Protein AF-A0A7C3V6Q2-F1 (afdb_monomer_lite)

Foldseek 3Di:
DDPPPPQPEDEADQDPDDDPDDRDRDDLVVLLPDDDDAEYEYDHVDCEPPDSSVSNLVSCVVNVYHYVVHNVVSQQVLQVVSVQVVCVVVVHDDDDDDDDPDDDDDPPDDDHDRHPPDPPDDD

Radius of gyration: 18.94 Å; chains: 1; bounding box: 48×36×61 Å

Secondary structure (DSSP, 8-state):
--------EEEES----S--S---PPPHHHHTTS---SEEEE--S---TTSHHHHHHHHHHHTT-EEES-HHHHHHTTSHHHHHHHHHHTT---------SS----TT-----SSTT------

Sequence (123 aa):
MNSEEGVSVILVGDCDEDSGGDGELEPPDIFLRRAIHDTVLNLLGDYRFLTKGYYVSLHAEENNCTVFPSVKNALDVYRAPVFLARLRKAGFEVPYFKVLLKPEPSRHAVLLPLNPFSKNSPK

pLDDT: mean 76.63, std 18.52, range [36.09, 97.62]

Structure (mmCIF, N/CA/C/O backbone):
data_AF-A0A7C3V6Q2-F1
#
_entry.id   AF-A0A7C3V6Q2-F1
#
loop_
_atom_site.group_PDB
_atom_site.id
_atom_site.type_symbol
_atom_site.label_atom_id
_atom_site.label_alt_id
_atom_site.label_comp_id
_atom_site.label_asym_id
_atom_site.label_entity_id
_atom_site.label_seq_id
_atom_site.pdbx_PDB_ins_code
_atom_site.Cartn_x
_atom_site.Cartn_y
_atom_site.Cartn_z
_atom_site.occupancy
_atom_site.B_iso_or_equiv
_atom_site.auth_seq_id
_atom_site.auth_comp_id
_atom_site.auth_asym_id
_atom_site.auth_atom_id
_atom_site.pdbx_PDB_model_num
ATOM 1 N N . MET A 1 1 ? -14.966 -15.869 35.212 1.00 36.22 1 MET A N 1
ATOM 2 C CA . MET A 1 1 ? -14.876 -14.524 34.613 1.00 36.22 1 MET A CA 1
ATOM 3 C C . MET A 1 1 ? -14.252 -14.734 33.246 1.00 36.22 1 MET A C 1
ATOM 5 O O . MET A 1 1 ? -13.040 -14.698 33.129 1.00 36.22 1 MET A O 1
ATOM 9 N N . ASN A 1 2 ? -15.072 -15.140 32.276 1.00 38.09 2 ASN A N 1
ATOM 10 C CA . ASN A 1 2 ? -14.626 -15.429 30.915 1.00 38.09 2 ASN A CA 1
ATOM 11 C C . ASN A 1 2 ? -15.079 -14.242 30.073 1.00 38.09 2 ASN A C 1
ATOM 13 O O . ASN A 1 2 ? -16.258 -14.138 29.752 1.00 38.09 2 ASN A O 1
ATOM 17 N N . SER A 1 3 ? -14.175 -13.302 29.823 1.00 40.62 3 SER A N 1
ATOM 18 C CA . SER A 1 3 ? -14.363 -12.317 28.769 1.00 40.62 3 SER A CA 1
ATOM 19 C C . SER A 1 3 ? -14.159 -13.053 27.451 1.00 40.62 3 SER A C 1
ATOM 21 O O . SER A 1 3 ? -13.031 -13.396 27.104 1.00 40.62 3 SER A O 1
ATOM 23 N N . GLU A 1 4 ? -15.250 -13.359 26.753 1.00 44.06 4 GLU A N 1
ATOM 24 C CA . GLU A 1 4 ? -15.177 -13.604 25.318 1.00 44.06 4 GLU A CA 1
ATOM 25 C C . GLU A 1 4 ? -14.628 -12.313 24.697 1.00 44.06 4 GLU A C 1
ATOM 27 O O . GLU A 1 4 ? -15.334 -11.310 24.609 1.00 44.06 4 GLU A O 1
ATOM 32 N N . GLU A 1 5 ? -13.334 -12.297 24.365 1.00 42.06 5 GLU A N 1
ATOM 33 C CA . GLU A 1 5 ? -12.730 -11.269 23.514 1.00 42.06 5 GLU A CA 1
ATOM 34 C C . GLU A 1 5 ? -13.334 -11.433 22.116 1.00 42.06 5 GLU A C 1
ATOM 36 O O . GLU A 1 5 ? -12.781 -12.083 21.229 1.00 42.06 5 GLU A O 1
ATOM 41 N N . GLY A 1 6 ? -14.555 -10.928 21.954 1.00 41.62 6 GLY A N 1
ATOM 42 C CA . GLY A 1 6 ? -15.216 -10.840 20.669 1.00 41.62 6 GLY A CA 1
ATOM 43 C C . GLY A 1 6 ? -14.453 -9.840 19.819 1.00 41.62 6 GLY A C 1
ATOM 44 O O . GLY A 1 6 ? -14.616 -8.638 20.003 1.00 41.62 6 GLY A O 1
ATOM 45 N N . VAL A 1 7 ? -13.618 -10.335 18.905 1.00 44.66 7 VAL A N 1
ATOM 46 C CA . VAL A 1 7 ? -12.995 -9.500 17.877 1.00 44.66 7 VAL A CA 1
ATOM 47 C C . VAL A 1 7 ? -14.126 -8.876 17.067 1.00 44.66 7 VAL A C 1
ATOM 49 O O . VAL A 1 7 ? -14.809 -9.556 16.296 1.00 44.66 7 VAL A O 1
ATOM 52 N N . SER A 1 8 ? -14.354 -7.581 17.260 1.00 50.91 8 SER A N 1
ATOM 53 C CA . SER A 1 8 ? -15.344 -6.830 16.493 1.00 50.91 8 SER A CA 1
ATOM 54 C C . SER A 1 8 ? -14.755 -6.529 15.119 1.00 50.91 8 SER A C 1
ATOM 56 O O . SER A 1 8 ? -14.250 -5.437 14.884 1.00 50.91 8 SER A O 1
ATOM 58 N N . VAL A 1 9 ? -14.791 -7.505 14.208 1.00 57.06 9 VAL A N 1
ATOM 59 C CA . VAL A 1 9 ? -14.346 -7.304 12.825 1.00 57.06 9 VAL A CA 1
ATOM 60 C C . VAL A 1 9 ? -15.418 -6.532 12.071 1.00 57.06 9 VAL A C 1
ATOM 62 O O . VAL A 1 9 ? -16.455 -7.086 11.706 1.00 57.06 9 VAL A O 1
ATOM 65 N N . ILE A 1 10 ? -15.160 -5.256 11.785 1.00 64.19 10 ILE A N 1
ATOM 66 C CA . ILE A 1 10 ? -15.975 -4.540 10.804 1.00 64.19 10 ILE A CA 1
ATOM 67 C C . ILE A 1 10 ? -15.504 -4.948 9.414 1.00 64.19 10 ILE A C 1
ATOM 69 O O . ILE A 1 10 ? -14.420 -4.561 8.972 1.00 64.19 10 ILE A O 1
ATOM 73 N N . LEU A 1 11 ? -16.341 -5.742 8.746 1.00 59.91 11 LEU A N 1
ATOM 74 C CA . LEU A 1 11 ? -16.201 -6.044 7.332 1.00 59.91 11 LEU A CA 1
ATOM 75 C C . LEU A 1 11 ? -16.673 -4.836 6.540 1.00 59.91 11 LEU A C 1
ATOM 77 O O . LEU A 1 11 ? -17.844 -4.459 6.567 1.00 59.91 11 LEU A O 1
ATOM 81 N N . VAL A 1 12 ? -15.732 -4.224 5.838 1.00 63.31 12 VAL A N 1
ATOM 82 C CA . VAL A 1 12 ? -16.036 -3.164 4.885 1.00 63.31 12 VAL A CA 1
ATOM 83 C C . VAL A 1 12 ? -15.990 -3.815 3.519 1.00 63.31 12 VAL A C 1
ATOM 85 O O . VAL A 1 12 ? -14.922 -3.961 2.930 1.00 63.31 12 VAL A O 1
ATOM 88 N N . GLY A 1 13 ? -17.143 -4.293 3.074 1.00 56.97 13 GLY A N 1
ATOM 89 C CA . GLY A 1 13 ? -17.333 -4.906 1.769 1.00 56.97 13 GLY A CA 1
ATOM 90 C C . GLY A 1 13 ? -18.589 -4.358 1.107 1.00 56.97 13 GLY A C 1
ATOM 91 O O . GLY A 1 13 ? -19.387 -3.664 1.743 1.00 56.97 13 GLY A O 1
ATOM 92 N N . ASP A 1 14 ? -18.747 -4.674 -0.170 1.00 55.28 14 ASP A N 1
ATOM 93 C CA . ASP A 1 14 ? -20.000 -4.471 -0.885 1.00 55.28 14 ASP A CA 1
ATOM 94 C C . ASP A 1 14 ? -20.985 -5.537 -0.383 1.00 55.28 14 ASP A C 1
ATOM 96 O O . ASP A 1 14 ? -20.991 -6.669 -0.862 1.00 55.28 14 ASP A O 1
ATOM 100 N N . CYS A 1 15 ? -21.740 -5.233 0.675 1.00 46.41 15 CYS A N 1
ATOM 101 C CA . CYS A 1 15 ? -22.828 -6.104 1.112 1.00 46.41 15 CYS A CA 1
ATOM 102 C C . CYS A 1 15 ? -24.071 -5.789 0.275 1.00 46.41 15 CYS A C 1
ATOM 104 O O . CYS A 1 15 ? -24.886 -4.955 0.664 1.00 46.41 15 CYS A O 1
ATOM 106 N N . ASP A 1 16 ? -24.197 -6.467 -0.864 1.00 46.28 16 ASP A N 1
ATOM 107 C CA . ASP A 1 16 ? -25.487 -6.682 -1.515 1.00 46.28 16 ASP A CA 1
ATOM 108 C C . ASP A 1 16 ? -26.263 -7.723 -0.694 1.00 46.28 16 ASP A C 1
ATOM 110 O O . ASP A 1 16 ? -26.064 -8.925 -0.856 1.00 46.28 16 ASP A O 1
ATOM 114 N N . GLU A 1 17 ? -27.155 -7.280 0.190 1.00 44.75 17 GLU A N 1
ATOM 115 C CA . GLU A 1 17 ? -28.268 -8.124 0.633 1.00 44.75 17 GLU A CA 1
ATOM 116 C C . GLU A 1 17 ? -29.597 -7.395 0.376 1.00 44.75 17 GLU A C 1
ATOM 118 O O . GLU A 1 17 ? -29.945 -6.420 1.037 1.00 44.75 17 GLU A O 1
ATOM 123 N N . ASP A 1 18 ? -30.322 -7.907 -0.625 1.00 43.56 18 ASP A N 1
ATOM 124 C CA . ASP A 1 18 ? -31.784 -7.877 -0.777 1.00 43.56 18 ASP A CA 1
ATOM 125 C C . ASP A 1 18 ? -32.528 -6.531 -0.856 1.00 43.56 18 ASP A C 1
ATOM 127 O O . ASP A 1 18 ? -33.609 -6.348 -0.290 1.00 43.56 18 ASP A O 1
ATOM 131 N N . SER A 1 19 ? -32.082 -5.633 -1.728 1.00 37.03 19 SER A N 1
ATOM 132 C CA . SER A 1 19 ? -32.997 -4.634 -2.295 1.00 37.03 19 SER A CA 1
ATOM 133 C C . SER A 1 19 ? -32.762 -4.494 -3.789 1.00 37.03 19 SER A C 1
ATOM 135 O O . SER A 1 19 ? -31.683 -4.107 -4.212 1.00 37.03 19 SER A O 1
ATOM 137 N N . GLY A 1 20 ? -33.778 -4.836 -4.588 1.00 36.75 20 GLY A N 1
ATOM 138 C CA . GLY A 1 20 ? -33.791 -4.740 -6.050 1.00 36.75 20 GLY A CA 1
ATOM 139 C C . GLY A 1 20 ? -33.758 -3.302 -6.576 1.00 36.75 20 GLY A C 1
ATOM 140 O O . GLY A 1 20 ? -34.654 -2.892 -7.308 1.00 36.75 20 GLY A O 1
ATOM 141 N N . GLY A 1 21 ? -32.736 -2.548 -6.191 1.00 36.09 21 GLY A N 1
ATOM 142 C CA . GLY A 1 21 ? -32.387 -1.240 -6.706 1.00 36.09 21 GLY A CA 1
ATOM 143 C C . GLY A 1 21 ? -30.884 -1.216 -6.933 1.00 36.09 21 GLY A C 1
ATOM 144 O O . GLY A 1 21 ? -30.121 -1.644 -6.076 1.00 36.09 21 GLY A O 1
ATOM 145 N N . ASP A 1 22 ? -30.506 -0.794 -8.130 1.00 38.59 22 ASP A N 1
ATOM 146 C CA . ASP A 1 22 ? -29.186 -0.388 -8.601 1.00 38.59 22 ASP A CA 1
ATOM 147 C C . ASP A 1 22 ? -28.185 -0.207 -7.441 1.00 38.59 22 ASP A C 1
ATOM 149 O O . ASP A 1 22 ? -28.333 0.726 -6.657 1.00 38.59 22 ASP A O 1
ATOM 153 N N . GLY A 1 23 ? -27.222 -1.131 -7.300 1.00 45.75 23 GLY A N 1
ATOM 154 C CA . GLY A 1 23 ? -26.314 -1.259 -6.149 1.00 45.75 23 GLY A CA 1
ATOM 155 C C . GLY A 1 23 ? -25.520 0.009 -5.819 1.00 45.75 23 GLY A C 1
ATOM 156 O O . GLY A 1 23 ? -24.364 0.169 -6.218 1.00 45.75 23 GLY A O 1
ATOM 157 N N . GLU A 1 24 ? -26.144 0.931 -5.091 1.00 51.88 24 GLU A N 1
ATOM 158 C CA . GLU A 1 24 ? -25.519 2.158 -4.624 1.00 51.88 24 GLU A CA 1
ATOM 159 C C . GLU A 1 24 ? -24.629 1.848 -3.419 1.00 51.88 24 GLU A C 1
ATOM 161 O O . GLU A 1 24 ? -25.081 1.531 -2.319 1.00 51.88 24 GLU A O 1
ATOM 166 N N . LEU A 1 25 ? -23.320 1.963 -3.646 1.00 57.84 25 LEU A N 1
ATOM 167 C CA . LEU A 1 25 ? -22.292 1.877 -2.616 1.00 57.84 25 LEU A CA 1
ATOM 168 C C . LEU A 1 25 ? -22.626 2.810 -1.445 1.00 57.84 25 LEU A C 1
ATOM 170 O O . LEU A 1 25 ? -22.775 4.015 -1.652 1.00 57.84 25 LEU A O 1
ATOM 174 N N . GLU A 1 26 ? -22.629 2.287 -0.208 1.00 68.25 26 GLU A N 1
ATOM 175 C CA . GLU A 1 26 ? -22.776 3.131 0.988 1.00 68.25 26 GLU A CA 1
ATOM 176 C C . GLU A 1 26 ? -21.750 4.285 0.929 1.00 68.25 26 GLU A C 1
ATOM 178 O O . GLU A 1 26 ? -20.544 4.019 0.809 1.00 68.25 26 GLU A O 1
ATOM 183 N N . PRO A 1 27 ? -22.183 5.552 1.006 1.00 70.25 27 PRO A N 1
ATOM 184 C CA . PRO A 1 27 ? -21.279 6.689 1.000 1.00 70.25 27 PRO A CA 1
ATOM 185 C C . PRO A 1 27 ? -20.287 6.649 2.177 1.00 70.25 27 PRO A C 1
ATOM 187 O O . PRO A 1 27 ? -20.655 6.239 3.284 1.00 70.25 27 PRO A O 1
ATOM 190 N N . PRO A 1 28 ? -19.028 7.096 1.993 1.00 69.62 28 PRO A N 1
ATOM 191 C CA . PRO A 1 28 ? -18.031 7.086 3.063 1.00 69.62 28 PRO A CA 1
ATOM 192 C C . PRO A 1 28 ? -18.505 7.799 4.336 1.00 69.62 28 PRO A C 1
ATOM 194 O O . PRO A 1 28 ? -18.216 7.345 5.434 1.00 69.62 28 PRO A O 1
ATOM 197 N N . ASP A 1 29 ? -19.261 8.890 4.214 1.00 76.38 29 ASP A N 1
ATOM 198 C CA . ASP A 1 29 ? -19.739 9.704 5.333 1.00 76.38 29 ASP A CA 1
ATOM 199 C C . ASP A 1 29 ? -20.700 8.976 6.281 1.00 76.38 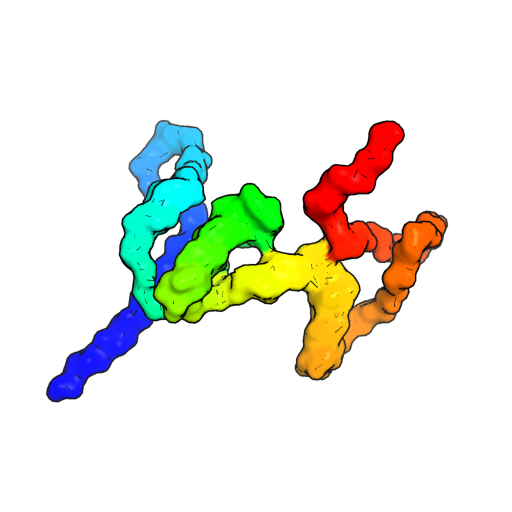29 ASP A C 1
ATOM 201 O O . ASP A 1 29 ? -20.748 9.326 7.462 1.00 76.38 29 ASP A O 1
ATOM 205 N N . ILE A 1 30 ? -21.421 7.952 5.814 1.00 75.81 30 ILE A N 1
ATOM 206 C CA . ILE A 1 30 ? -22.241 7.107 6.691 1.00 75.81 30 ILE A CA 1
ATOM 207 C C . ILE A 1 30 ? -21.331 6.224 7.546 1.00 75.81 30 ILE A C 1
ATOM 209 O O . ILE A 1 30 ? -21.500 6.152 8.765 1.00 75.81 30 ILE A O 1
ATOM 213 N N . PHE A 1 31 ? -20.315 5.616 6.930 1.00 72.81 31 PHE A N 1
ATOM 214 C CA . PHE A 1 31 ? -19.326 4.810 7.639 1.00 72.81 31 PHE A CA 1
ATOM 215 C C . PHE A 1 31 ? -18.565 5.631 8.690 1.00 72.81 31 PHE A C 1
ATOM 217 O O . PHE A 1 31 ? -18.407 5.181 9.821 1.00 72.81 31 PHE A O 1
ATOM 224 N N . LEU A 1 32 ? -18.166 6.862 8.349 1.00 74.75 32 LEU A N 1
ATOM 225 C CA . LEU A 1 32 ? -17.435 7.776 9.241 1.00 74.75 32 LEU A CA 1
ATOM 226 C C . LEU A 1 32 ? -18.213 8.187 10.506 1.00 74.75 32 LEU A C 1
ATOM 228 O O . LEU A 1 32 ? -17.635 8.780 11.414 1.00 74.75 32 LEU A O 1
ATOM 232 N N . ARG A 1 33 ? -19.525 7.932 10.570 1.00 79.44 33 ARG A N 1
ATOM 233 C CA . ARG A 1 33 ? -20.352 8.206 11.759 1.00 79.44 33 ARG A CA 1
ATOM 234 C C . ARG A 1 33 ? -20.404 7.033 12.732 1.00 79.44 33 ARG A C 1
ATOM 236 O O . ARG A 1 33 ? -20.907 7.198 13.842 1.00 79.44 33 ARG A O 1
ATOM 243 N N . ARG A 1 34 ? -19.958 5.847 12.316 1.00 75.62 34 ARG A N 1
ATOM 244 C CA . ARG A 1 34 ? -20.020 4.641 13.141 1.00 75.62 34 ARG A CA 1
ATOM 245 C C . ARG A 1 34 ? -18.948 4.716 14.223 1.00 75.62 34 ARG A C 1
ATOM 247 O O . ARG A 1 34 ? -17.815 5.103 13.961 1.00 75.62 34 ARG A O 1
ATOM 254 N N . ALA A 1 35 ? -19.302 4.311 15.438 1.00 70.25 35 ALA A N 1
ATOM 255 C CA . ALA A 1 35 ? -18.304 4.018 16.454 1.00 70.25 35 ALA A CA 1
ATO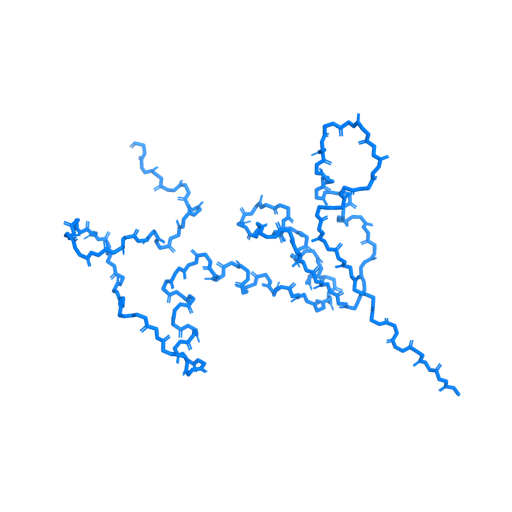M 256 C C . ALA A 1 35 ? -17.634 2.691 16.081 1.00 70.25 35 ALA A C 1
ATOM 258 O O . ALA A 1 35 ? -18.297 1.655 16.017 1.00 70.25 35 ALA A O 1
ATOM 259 N N . ILE A 1 36 ? -16.342 2.746 15.772 1.00 72.19 36 ILE A N 1
ATOM 260 C CA . ILE A 1 36 ? -15.540 1.580 15.408 1.00 72.19 36 ILE A CA 1
ATOM 261 C C . ILE A 1 36 ? -14.557 1.328 16.538 1.00 72.19 36 ILE A C 1
ATOM 263 O O . ILE A 1 36 ? -13.908 2.256 17.022 1.00 72.19 36 ILE A O 1
ATOM 267 N N . HIS A 1 37 ? -14.464 0.074 16.960 1.00 74.69 37 HIS A N 1
ATOM 268 C CA . HIS A 1 37 ? -13.563 -0.350 18.017 1.00 74.69 37 HIS A CA 1
ATOM 269 C C . HIS A 1 37 ? -12.798 -1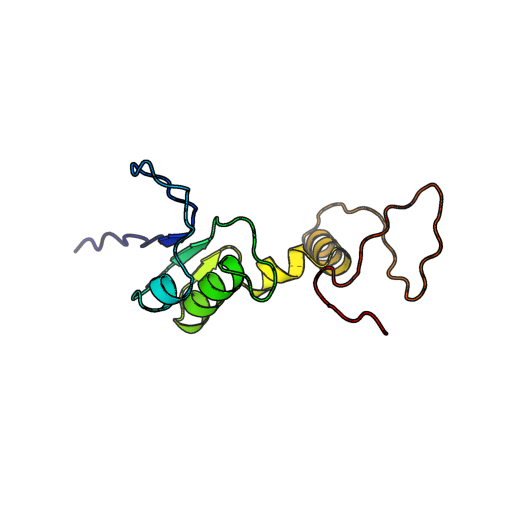.590 17.565 1.00 74.69 37 HIS A C 1
ATOM 271 O O . HIS A 1 37 ? -13.310 -2.384 16.776 1.00 74.69 37 HIS A O 1
ATOM 277 N N . ASP A 1 38 ? -11.593 -1.751 18.110 1.00 83.75 38 ASP A N 1
ATOM 278 C CA . ASP A 1 38 ? -10.751 -2.936 17.955 1.00 83.75 38 ASP A CA 1
ATOM 279 C C . ASP A 1 38 ? -10.128 -3.099 16.554 1.00 83.75 38 ASP A C 1
ATOM 281 O O . ASP A 1 38 ? -9.125 -2.444 16.262 1.00 83.75 38 ASP A O 1
ATOM 285 N N . THR A 1 39 ? -10.684 -3.947 15.682 1.00 87.50 39 THR A N 1
ATOM 286 C CA . THR A 1 39 ? -10.010 -4.389 14.451 1.00 87.50 39 THR A CA 1
ATOM 287 C C . THR A 1 39 ? -10.903 -4.251 13.213 1.00 87.50 39 THR A C 1
ATOM 289 O O . THR A 1 39 ? -12.034 -4.722 13.177 1.00 87.50 39 THR A O 1
ATOM 292 N N . VAL A 1 40 ? -10.381 -3.651 12.141 1.00 86.50 40 VAL A N 1
ATOM 293 C CA . VAL A 1 40 ? -11.083 -3.470 10.862 1.00 86.50 40 VAL A CA 1
ATOM 294 C C . VAL A 1 40 ? -10.407 -4.283 9.771 1.00 86.50 40 VAL A C 1
ATOM 296 O O . VAL A 1 40 ? -9.222 -4.103 9.487 1.00 86.50 40 VAL A O 1
ATOM 299 N N . LEU A 1 41 ? -11.187 -5.137 9.112 1.00 88.88 41 LEU A N 1
ATOM 300 C CA . LEU A 1 41 ? -10.773 -5.835 7.903 1.00 88.88 41 LEU A CA 1
ATOM 301 C C . LEU A 1 41 ? -11.473 -5.182 6.714 1.00 88.88 41 LEU A C 1
ATOM 303 O O . LEU A 1 41 ? -12.661 -5.394 6.467 1.00 88.88 41 LEU A O 1
ATOM 307 N N . ASN A 1 42 ? -10.731 -4.361 5.983 1.00 86.56 42 ASN A N 1
ATOM 308 C CA . ASN A 1 42 ? -11.255 -3.704 4.801 1.00 86.56 42 ASN A CA 1
ATOM 309 C C . ASN A 1 42 ? -11.119 -4.652 3.602 1.00 86.56 42 ASN A C 1
ATOM 311 O O . ASN A 1 42 ? -10.035 -5.180 3.353 1.00 86.56 42 ASN A O 1
ATOM 315 N N . LEU A 1 43 ? -12.229 -4.896 2.902 1.00 85.31 43 LEU A N 1
ATOM 316 C CA . LEU A 1 43 ? -12.347 -5.823 1.774 1.00 85.31 43 LEU A CA 1
ATOM 317 C C . LEU A 1 43 ? -12.848 -5.135 0.495 1.00 85.31 43 LEU A C 1
ATOM 319 O O . LEU A 1 43 ? -13.064 -5.815 -0.503 1.00 85.31 43 LEU A O 1
ATOM 323 N N . LEU A 1 44 ? -12.974 -3.801 0.481 1.00 82.69 44 LEU A N 1
ATOM 324 C CA . LEU A 1 44 ? -13.474 -3.030 -0.669 1.00 82.69 44 LEU A CA 1
ATOM 325 C C . LEU A 1 44 ? -12.636 -3.195 -1.949 1.00 82.69 44 LEU A C 1
ATOM 327 O O . LEU A 1 44 ? -13.076 -2.810 -3.027 1.00 82.69 44 LEU A O 1
ATOM 331 N N . GLY A 1 45 ? -11.407 -3.711 -1.852 1.00 76.62 45 GLY A N 1
ATOM 332 C CA . GLY A 1 45 ? -10.532 -3.999 -2.998 1.00 76.62 45 GLY A CA 1
ATOM 333 C C . GLY A 1 45 ? -9.926 -2.762 -3.683 1.00 76.62 45 GLY A C 1
ATOM 334 O O . GLY A 1 45 ? -8.797 -2.827 -4.175 1.00 76.62 45 GLY A O 1
ATOM 335 N N . ASP A 1 46 ? -10.622 -1.623 -3.662 1.00 83.44 46 ASP A N 1
ATOM 336 C CA . ASP A 1 46 ? -10.141 -0.314 -4.102 1.00 83.44 46 ASP A CA 1
ATOM 337 C C . ASP A 1 46 ? -9.736 0.568 -2.907 1.00 83.44 46 ASP A C 1
ATOM 339 O O . ASP A 1 46 ? -10.574 1.136 -2.206 1.00 83.44 46 ASP A O 1
ATOM 343 N N . TYR A 1 47 ? -8.425 0.710 -2.704 1.00 84.44 47 TYR A N 1
ATOM 344 C CA . TYR A 1 47 ? -7.816 1.547 -1.665 1.00 84.44 47 TYR A CA 1
ATOM 345 C C . TYR A 1 47 ? -7.061 2.746 -2.237 1.00 84.44 47 TYR A C 1
ATOM 347 O O . TYR A 1 47 ? -6.145 3.280 -1.601 1.00 84.44 47 TYR A O 1
ATOM 355 N N . ARG A 1 48 ? -7.371 3.160 -3.469 1.00 85.06 48 ARG A N 1
ATOM 356 C CA . ARG A 1 48 ? -6.686 4.300 -4.083 1.00 85.06 48 ARG A CA 1
ATOM 357 C C . ARG A 1 48 ? -6.899 5.559 -3.248 1.00 85.06 48 ARG A C 1
ATOM 359 O O . ARG A 1 48 ? -7.907 5.717 -2.561 1.00 85.06 48 ARG A O 1
ATOM 366 N N . PHE A 1 49 ? -5.955 6.488 -3.321 1.00 82.88 49 PHE A N 1
ATOM 367 C CA . PHE A 1 49 ? -6.072 7.758 -2.609 1.00 82.88 49 PHE A CA 1
ATOM 368 C C . PHE A 1 49 ? -7.387 8.476 -2.966 1.00 82.88 49 PHE A C 1
ATOM 370 O O . PHE A 1 49 ? -7.752 8.537 -4.140 1.00 82.88 49 PHE A O 1
ATOM 377 N N . LEU A 1 50 ? -8.072 9.017 -1.951 1.00 83.44 50 LEU A N 1
ATOM 378 C CA . LEU A 1 50 ? -9.389 9.673 -2.052 1.00 83.44 50 LEU A CA 1
ATOM 379 C C . LEU A 1 50 ? -10.551 8.759 -2.492 1.00 83.44 50 LEU A C 1
ATOM 381 O O . LEU A 1 50 ? -11.561 9.253 -2.987 1.00 83.44 50 LEU A O 1
ATOM 385 N N . THR A 1 51 ? -10.439 7.442 -2.311 1.00 85.06 51 THR A N 1
ATOM 386 C CA . THR A 1 51 ? -11.564 6.502 -2.492 1.00 85.06 51 THR A CA 1
ATOM 387 C C . THR A 1 51 ? -12.194 6.104 -1.158 1.00 85.06 51 THR A C 1
ATOM 389 O O . THR A 1 51 ? -11.621 6.351 -0.093 1.00 85.06 51 THR A O 1
ATOM 392 N N . LYS A 1 52 ? -13.367 5.455 -1.207 1.00 83.88 52 LYS A N 1
ATOM 393 C CA . LYS A 1 52 ? -14.055 4.926 -0.018 1.00 83.88 52 LYS A CA 1
ATOM 394 C C . LYS A 1 52 ? -13.132 4.032 0.813 1.00 83.88 52 LYS A C 1
ATOM 396 O O . LYS A 1 52 ? -12.992 4.277 2.007 1.00 83.88 52 LYS A O 1
ATOM 401 N N . GLY A 1 53 ? -12.443 3.071 0.190 1.00 85.31 53 GLY A N 1
ATOM 402 C CA . GLY A 1 53 ? -11.540 2.161 0.901 1.00 85.31 53 GLY A CA 1
ATOM 403 C C . GLY A 1 53 ? -10.424 2.888 1.645 1.00 85.31 53 GLY A C 1
ATOM 404 O O . GLY A 1 53 ? -10.136 2.555 2.791 1.00 85.31 53 GLY A O 1
ATOM 405 N N . TYR A 1 54 ? -9.866 3.941 1.046 1.00 88.69 54 TYR A N 1
ATOM 406 C CA . TYR A 1 54 ? -8.882 4.792 1.712 1.00 88.69 54 TYR A CA 1
ATOM 407 C C . TYR A 1 54 ? -9.460 5.513 2.941 1.00 88.69 54 TYR A C 1
ATOM 409 O O . TYR A 1 54 ? -8.868 5.440 4.016 1.00 88.69 54 TYR A O 1
ATOM 417 N N . TYR A 1 55 ? -10.604 6.190 2.805 1.00 88.44 55 TYR A N 1
ATOM 418 C CA . TYR A 1 55 ? -11.181 6.981 3.899 1.00 88.44 55 TYR A CA 1
ATOM 419 C C . TYR A 1 55 ? -11.671 6.132 5.068 1.00 88.44 55 TYR A C 1
ATOM 421 O O . TYR A 1 55 ? -11.490 6.519 6.218 1.00 88.44 55 TYR A O 1
ATOM 429 N N . VAL A 1 56 ? -12.248 4.970 4.773 1.00 86.75 56 VAL A N 1
ATOM 430 C CA . VAL A 1 56 ? -12.686 3.998 5.777 1.00 86.75 56 VAL A CA 1
ATOM 431 C C . VAL A 1 56 ? -11.495 3.514 6.607 1.00 86.75 56 VAL A C 1
ATOM 433 O O . VAL A 1 56 ? -11.529 3.600 7.834 1.00 86.75 56 VAL A O 1
ATOM 436 N N . SER A 1 57 ? -10.422 3.058 5.951 1.00 89.88 57 SER A N 1
ATOM 437 C CA . SER A 1 57 ? -9.216 2.607 6.651 1.00 89.88 57 SER A CA 1
ATOM 438 C C . SER A 1 57 ? -8.549 3.740 7.433 1.00 89.88 57 SER A C 1
ATOM 440 O O . SER A 1 57 ? -8.145 3.525 8.570 1.00 89.88 57 SER A O 1
ATOM 442 N N . LEU A 1 58 ? -8.469 4.947 6.859 1.00 91.44 58 LEU A N 1
ATOM 443 C CA . LEU A 1 58 ? -7.896 6.115 7.534 1.00 91.44 58 LEU A CA 1
ATOM 444 C C . LEU A 1 58 ? -8.671 6.467 8.800 1.00 91.44 58 LEU A C 1
ATOM 446 O O . LEU A 1 58 ? -8.077 6.655 9.853 1.00 91.44 58 LEU A O 1
ATOM 450 N N . HIS A 1 59 ? -9.996 6.525 8.710 1.00 89.44 59 HIS A N 1
ATOM 451 C CA . HIS A 1 59 ? -10.834 6.834 9.858 1.00 89.44 59 HIS A CA 1
ATOM 452 C C . HIS A 1 59 ? -10.700 5.797 10.973 1.00 89.44 59 HIS A C 1
ATOM 454 O O . HIS A 1 59 ? -10.624 6.165 12.141 1.00 89.44 59 HIS A O 1
ATOM 460 N N . ALA A 1 60 ? -10.640 4.512 10.624 1.00 89.00 60 ALA A N 1
ATOM 461 C CA . ALA A 1 60 ? -10.429 3.455 11.601 1.00 89.00 60 ALA A CA 1
ATOM 462 C C . ALA A 1 60 ? -9.051 3.566 12.286 1.00 89.00 60 ALA A C 1
ATOM 464 O O . ALA A 1 60 ? -8.982 3.481 13.512 1.00 89.00 60 ALA A O 1
ATOM 465 N N . GLU A 1 61 ? -7.973 3.828 11.535 1.00 92.12 61 GLU A N 1
ATOM 466 C CA . GLU A 1 61 ? -6.636 4.037 12.117 1.00 92.12 61 GLU A CA 1
ATOM 467 C C . GLU A 1 61 ? -6.594 5.256 13.060 1.00 92.12 61 GLU A C 1
ATOM 469 O O . GLU A 1 61 ? -6.056 5.150 14.161 1.00 92.12 61 GLU A O 1
ATOM 474 N N . GLU A 1 62 ? -7.222 6.383 12.694 1.00 91.75 62 GLU A N 1
ATOM 475 C CA . GLU A 1 62 ? -7.316 7.586 13.551 1.00 91.75 62 GLU A CA 1
ATOM 476 C C . GLU A 1 62 ? -8.108 7.337 14.849 1.00 91.75 62 GLU A C 1
ATOM 478 O O . GLU A 1 62 ? -7.885 7.999 15.862 1.00 91.75 62 GLU A O 1
ATOM 483 N N . ASN A 1 63 ? -9.002 6.343 14.855 1.00 88.12 63 ASN A N 1
ATOM 484 C CA . ASN A 1 63 ? -9.726 5.890 16.045 1.00 88.12 63 ASN A CA 1
ATOM 485 C C . ASN A 1 63 ? -8.986 4.780 16.819 1.00 88.12 63 ASN A C 1
ATOM 487 O O . ASN A 1 63 ? -9.590 4.096 17.643 1.00 88.12 63 ASN A O 1
ATOM 491 N N . ASN A 1 64 ? -7.680 4.606 16.593 1.00 89.62 64 ASN A N 1
ATOM 492 C CA . ASN A 1 64 ? -6.833 3.589 17.230 1.00 89.62 64 ASN A CA 1
ATOM 493 C C . ASN A 1 64 ? -7.272 2.142 16.954 1.00 89.62 64 ASN A C 1
ATOM 495 O O . ASN A 1 64 ? -6.947 1.240 17.728 1.00 89.62 64 ASN A O 1
ATOM 499 N N . CYS A 1 65 ? -7.999 1.905 15.862 1.00 89.38 65 CYS A N 1
ATOM 500 C CA . CYS A 1 65 ? -8.321 0.548 15.444 1.00 89.38 65 CYS A CA 1
ATOM 501 C C . CYS A 1 65 ? -7.138 -0.067 14.690 1.00 89.38 65 CYS A C 1
ATOM 503 O O . CYS A 1 65 ? -6.430 0.605 13.936 1.00 89.38 65 CYS A O 1
ATOM 505 N N . THR A 1 66 ? -6.953 -1.375 14.840 1.00 91.50 66 THR A N 1
ATOM 506 C CA . THR A 1 66 ?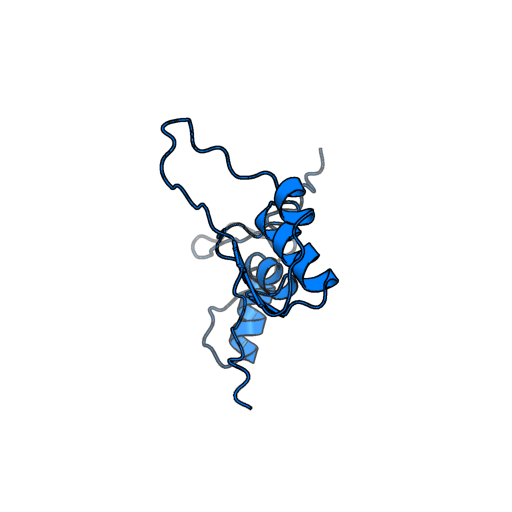 -6.015 -2.133 14.011 1.00 91.50 66 THR A CA 1
ATOM 507 C C . THR A 1 66 ? -6.657 -2.378 12.649 1.00 91.50 66 THR A C 1
ATOM 509 O O . THR A 1 66 ? -7.700 -3.016 12.571 1.00 91.50 66 THR A O 1
ATOM 512 N N . VAL A 1 67 ? -6.056 -1.893 11.561 1.00 91.00 67 VAL A N 1
ATOM 513 C CA . VAL A 1 67 ? -6.647 -1.996 10.214 1.00 91.00 67 VAL A CA 1
ATOM 514 C C . VAL A 1 67 ? -5.837 -2.918 9.306 1.00 91.00 67 VAL A C 1
ATOM 516 O O . VAL A 1 67 ? -4.613 -2.799 9.200 1.00 91.00 67 VAL A O 1
ATOM 519 N N . PHE A 1 68 ? -6.533 -3.810 8.600 1.00 91.75 68 PHE A N 1
ATOM 520 C CA . PHE A 1 68 ? -5.958 -4.725 7.618 1.00 91.75 68 PHE A CA 1
ATOM 521 C C . PHE A 1 68 ? -6.627 -4.571 6.239 1.00 91.75 68 PHE A C 1
ATOM 523 O O . PHE A 1 68 ? -7.845 -4.718 6.146 1.00 91.75 68 PHE A O 1
ATOM 530 N N . PRO A 1 69 ? -5.850 -4.320 5.162 1.00 90.69 69 PRO A N 1
ATOM 531 C CA . PRO A 1 69 ? -4.470 -3.828 5.201 1.00 90.69 69 PRO A CA 1
ATOM 532 C C . PRO A 1 69 ? -4.406 -2.426 5.831 1.00 90.69 69 PRO A C 1
ATOM 534 O O . PRO A 1 69 ? -5.326 -1.629 5.661 1.00 90.69 69 PRO A O 1
ATOM 537 N N . SER A 1 70 ? -3.296 -2.097 6.502 1.00 93.12 70 SER A N 1
ATOM 538 C CA . SER A 1 70 ? -3.081 -0.728 6.994 1.00 93.12 70 SER A CA 1
ATOM 539 C C . SER A 1 70 ? -3.103 0.273 5.841 1.00 93.12 70 SER A C 1
ATOM 541 O O . SER A 1 70 ? -2.705 -0.074 4.724 1.00 93.12 70 SER A O 1
ATOM 543 N N . VAL A 1 71 ? -3.485 1.526 6.093 1.00 92.44 71 VAL A N 1
ATOM 544 C CA . VAL A 1 71 ? -3.564 2.581 5.064 1.00 92.44 71 VAL A CA 1
ATOM 545 C C . VAL A 1 71 ? -2.239 2.702 4.319 1.00 92.44 71 VAL A C 1
ATOM 547 O O . VAL A 1 71 ? -2.198 2.770 3.089 1.00 92.44 71 VAL A O 1
ATOM 550 N N . LYS A 1 72 ? -1.120 2.644 5.050 1.00 91.94 72 LYS A N 1
ATOM 551 C CA . LYS A 1 72 ? 0.219 2.651 4.454 1.00 91.94 72 LYS A CA 1
ATOM 552 C C . LYS A 1 72 ? 0.426 1.480 3.490 1.00 91.94 72 LYS A C 1
ATOM 554 O O . LYS A 1 72 ? 0.949 1.679 2.396 1.00 91.94 72 LYS A O 1
ATOM 559 N N . ASN A 1 73 ? 0.065 0.261 3.889 1.00 91.75 73 ASN A N 1
ATOM 560 C CA . ASN A 1 73 ? 0.228 -0.920 3.039 1.00 91.75 73 ASN A CA 1
ATOM 561 C C . ASN A 1 73 ? -0.712 -0.871 1.830 1.00 91.75 73 ASN A C 1
ATOM 563 O O . ASN A 1 73 ? -0.289 -1.191 0.719 1.00 91.75 73 ASN A O 1
ATOM 567 N N . ALA A 1 74 ? -1.943 -0.412 2.045 1.00 90.25 74 ALA A N 1
ATOM 568 C CA . ALA A 1 74 ? -2.957 -0.236 1.022 1.00 90.25 74 ALA A CA 1
ATOM 569 C C . ALA A 1 74 ? -2.526 0.783 -0.047 1.00 90.25 74 ALA A C 1
ATOM 571 O O . ALA A 1 74 ? -2.764 0.571 -1.227 1.00 90.25 74 ALA A O 1
ATOM 572 N N . LEU A 1 75 ? -1.813 1.852 0.325 1.00 88.38 75 LEU A N 1
ATOM 573 C CA . LEU A 1 75 ? -1.253 2.805 -0.641 1.00 88.38 75 LEU A CA 1
ATOM 574 C C . LEU A 1 75 ? 0.052 2.316 -1.289 1.00 88.38 75 LEU A C 1
ATOM 576 O O . LEU A 1 75 ? 0.286 2.569 -2.473 1.00 88.38 75 LEU A O 1
ATOM 580 N N . ASP A 1 76 ? 0.914 1.629 -0.534 1.00 89.62 76 ASP A N 1
ATOM 581 C CA . ASP A 1 76 ? 2.201 1.132 -1.031 1.00 89.62 76 ASP A CA 1
ATOM 582 C C . ASP A 1 76 ? 2.033 0.070 -2.132 1.00 89.62 76 ASP A C 1
ATOM 584 O O . ASP A 1 76 ? 2.869 0.016 -3.035 1.00 89.62 76 ASP A O 1
ATOM 588 N N . VAL A 1 77 ? 0.962 -0.740 -2.105 1.00 88.06 77 VAL A N 1
ATOM 589 C CA . VAL A 1 77 ? 0.720 -1.792 -3.116 1.00 88.06 77 VAL A CA 1
ATOM 590 C C . VAL A 1 77 ? 0.554 -1.221 -4.528 1.00 88.06 77 VAL A C 1
ATOM 592 O O . VAL A 1 77 ? 0.997 -1.826 -5.502 1.00 88.06 77 VAL A O 1
ATOM 595 N N . TYR A 1 78 ? 0.003 -0.011 -4.651 1.00 87.19 78 TYR A N 1
ATOM 596 C CA . TYR A 1 78 ? -0.167 0.655 -5.942 1.00 87.19 78 TYR A CA 1
ATOM 597 C C . TYR A 1 78 ? 1.114 1.317 -6.461 1.00 87.19 78 TYR A C 1
ATOM 599 O O . TYR A 1 78 ? 1.168 1.761 -7.608 1.00 87.19 78 TYR A O 1
ATOM 607 N N . ARG A 1 79 ? 2.165 1.393 -5.638 1.00 90.50 79 ARG A N 1
ATOM 608 C CA . ARG A 1 79 ? 3.483 1.906 -6.019 1.00 90.50 79 ARG A CA 1
ATOM 609 C C . ARG A 1 79 ? 4.404 0.725 -6.273 1.00 90.50 79 ARG A C 1
ATOM 611 O O . ARG A 1 79 ? 5.158 0.323 -5.389 1.00 90.50 79 ARG A O 1
ATOM 618 N N . ALA A 1 80 ? 4.370 0.187 -7.491 1.00 91.94 80 ALA A N 1
ATOM 619 C CA . ALA A 1 80 ? 5.059 -1.060 -7.833 1.00 91.94 80 ALA A CA 1
ATOM 620 C C . ALA A 1 80 ? 6.521 -1.148 -7.331 1.00 91.94 80 ALA A C 1
ATOM 622 O O . ALA A 1 80 ? 6.859 -2.149 -6.701 1.00 91.94 80 ALA A O 1
ATOM 623 N N . PRO A 1 81 ? 7.386 -0.120 -7.477 1.00 93.00 81 PRO A N 1
ATOM 624 C CA . PRO A 1 81 ? 8.745 -0.176 -6.928 1.00 93.00 81 PRO A CA 1
ATOM 625 C C . PRO A 1 81 ? 8.802 -0.324 -5.402 1.00 93.00 81 PRO A C 1
ATOM 627 O O . PRO A 1 81 ? 9.657 -1.042 -4.887 1.00 93.00 81 PRO A O 1
ATOM 630 N N . VAL A 1 82 ? 7.896 0.338 -4.675 1.00 93.19 82 VAL A N 1
ATOM 631 C CA . VAL A 1 82 ? 7.810 0.260 -3.209 1.00 93.19 82 VAL A CA 1
ATOM 632 C C . VAL A 1 82 ? 7.336 -1.126 -2.793 1.00 93.19 82 VAL A C 1
ATOM 634 O O . VAL A 1 82 ? 7.965 -1.758 -1.946 1.00 93.19 82 VAL A O 1
ATOM 637 N N . PHE A 1 83 ? 6.275 -1.625 -3.425 1.00 93.06 83 PHE A N 1
ATOM 638 C CA . PHE A 1 83 ? 5.750 -2.964 -3.177 1.00 93.06 83 PHE A CA 1
ATOM 639 C C . PHE A 1 83 ? 6.815 -4.049 -3.404 1.00 93.06 83 PHE A C 1
ATOM 641 O O . PHE A 1 83 ? 7.104 -4.831 -2.497 1.00 93.06 83 PHE A O 1
ATOM 648 N N . LEU A 1 84 ? 7.485 -4.034 -4.562 1.00 94.88 84 LEU A N 1
ATOM 649 C CA . LEU A 1 84 ? 8.543 -4.993 -4.897 1.00 94.88 84 LEU A CA 1
ATOM 650 C C . LEU A 1 84 ? 9.750 -4.886 -3.952 1.00 94.88 84 LEU A C 1
ATOM 652 O O . LEU A 1 84 ? 10.319 -5.904 -3.560 1.00 94.88 84 LEU A O 1
ATOM 656 N N . ALA A 1 85 ? 10.142 -3.676 -3.544 1.00 94.06 85 ALA A N 1
ATOM 657 C CA . ALA A 1 85 ? 11.218 -3.495 -2.569 1.00 94.06 85 ALA A CA 1
ATOM 658 C C . ALA A 1 85 ? 10.858 -4.081 -1.192 1.00 94.06 85 ALA A C 1
ATOM 660 O O . ALA A 1 85 ? 11.711 -4.683 -0.535 1.00 94.06 85 ALA A O 1
ATOM 661 N N . ARG A 1 86 ? 9.598 -3.944 -0.760 1.00 94.00 86 ARG A N 1
ATOM 662 C CA . ARG A 1 86 ? 9.110 -4.518 0.503 1.00 94.00 86 ARG A CA 1
ATOM 663 C C . ARG A 1 86 ? 9.059 -6.042 0.457 1.00 94.00 86 ARG A C 1
ATOM 665 O O . ARG A 1 86 ? 9.518 -6.668 1.407 1.00 94.00 86 ARG A O 1
ATOM 672 N N . LEU A 1 87 ? 8.581 -6.623 -0.644 1.00 95.06 87 LEU A N 1
ATOM 673 C CA . LEU A 1 87 ? 8.605 -8.073 -0.857 1.00 95.06 87 LEU A CA 1
ATOM 674 C C . LEU A 1 87 ? 10.035 -8.624 -0.821 1.00 95.06 87 LEU A C 1
ATOM 676 O O . LEU A 1 87 ? 10.307 -9.567 -0.082 1.00 95.06 87 LEU A O 1
ATOM 680 N N . ARG A 1 88 ? 10.972 -7.970 -1.518 1.00 96.00 88 ARG A N 1
ATOM 681 C CA . ARG A 1 88 ? 12.393 -8.347 -1.486 1.00 96.00 88 ARG A CA 1
ATOM 682 C C . ARG A 1 88 ? 12.965 -8.311 -0.069 1.00 96.00 88 ARG A C 1
ATOM 684 O O . ARG A 1 88 ? 13.664 -9.234 0.331 1.00 96.00 88 ARG A O 1
ATOM 691 N N . LYS A 1 89 ? 12.656 -7.265 0.710 1.00 95.31 89 LYS A N 1
ATOM 692 C CA . LYS A 1 89 ? 13.091 -7.147 2.115 1.00 95.31 89 LYS A CA 1
ATOM 693 C C . LYS A 1 89 ? 12.497 -8.246 3.004 1.00 95.31 89 LYS A C 1
ATOM 695 O O . LYS A 1 89 ? 13.141 -8.648 3.966 1.00 95.31 89 LYS A O 1
ATOM 700 N N . ALA A 1 90 ? 11.296 -8.720 2.687 1.00 95.88 90 ALA A N 1
ATOM 701 C CA . ALA A 1 90 ? 10.646 -9.830 3.376 1.00 95.88 90 ALA A CA 1
ATOM 702 C C . ALA A 1 90 ? 11.137 -11.220 2.912 1.00 95.88 90 ALA A C 1
ATOM 704 O O . ALA A 1 90 ? 10.637 -12.225 3.404 1.00 95.88 90 ALA A O 1
ATOM 705 N N . GLY A 1 91 ? 12.117 -11.287 2.002 1.00 97.62 91 GLY A N 1
ATOM 706 C CA . GLY A 1 91 ? 12.724 -12.541 1.545 1.00 97.62 91 GLY A CA 1
ATOM 707 C C . GLY A 1 91 ? 12.036 -13.187 0.341 1.00 97.62 91 GLY A C 1
ATOM 708 O O . GLY A 1 91 ? 12.404 -14.296 -0.032 1.00 97.62 91 GLY A O 1
ATOM 709 N N . PHE A 1 92 ? 11.069 -12.514 -0.287 1.00 97.62 92 PHE A N 1
ATOM 710 C CA . PHE A 1 92 ? 10.428 -13.020 -1.498 1.00 97.62 92 PHE A CA 1
ATOM 711 C C . PHE A 1 92 ? 11.267 -12.722 -2.741 1.00 97.62 92 PHE A C 1
ATOM 713 O O . PHE A 1 92 ? 11.844 -11.637 -2.883 1.00 97.62 92 PHE A O 1
ATOM 720 N N . GLU A 1 93 ? 11.273 -13.667 -3.679 1.00 97.44 93 GLU A N 1
ATOM 721 C CA . GLU A 1 93 ? 11.772 -13.415 -5.024 1.00 97.44 93 GLU A CA 1
ATOM 722 C C . GLU A 1 93 ? 10.891 -12.377 -5.721 1.00 97.44 93 GLU A C 1
ATOM 724 O O . GLU A 1 93 ? 9.661 -12.408 -5.650 1.00 97.44 93 GLU A O 1
ATOM 729 N N . VAL A 1 94 ? 11.532 -11.427 -6.397 1.00 96.06 94 VAL A N 1
ATOM 730 C CA . VAL A 1 94 ? 10.848 -10.3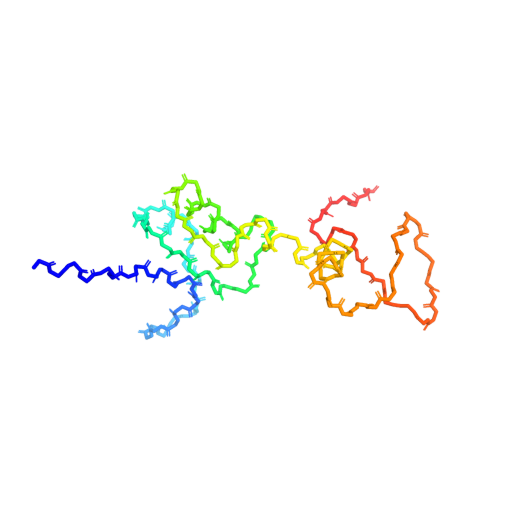68 -7.137 1.00 96.06 94 VAL A CA 1
ATOM 731 C C . VAL A 1 94 ? 11.520 -10.171 -8.491 1.00 96.06 94 VAL A C 1
ATOM 733 O O . VAL A 1 94 ? 12.742 -10.319 -8.586 1.00 96.06 94 VAL A O 1
ATOM 736 N N . PRO A 1 95 ? 10.770 -9.775 -9.533 1.00 93.19 95 PRO A N 1
ATOM 737 C CA . PRO A 1 95 ? 11.364 -9.443 -10.817 1.00 93.19 95 PRO A CA 1
ATOM 738 C C . PRO A 1 95 ? 12.371 -8.293 -10.685 1.00 93.19 95 PRO A C 1
ATOM 740 O O . PRO A 1 95 ? 12.248 -7.402 -9.832 1.00 93.19 95 PRO A O 1
ATOM 743 N N . TYR A 1 96 ? 13.371 -8.296 -11.567 1.00 91.69 96 TYR A N 1
ATOM 744 C CA . TYR A 1 96 ? 14.245 -7.142 -11.738 1.00 91.69 96 TYR A CA 1
ATOM 745 C C . TYR A 1 96 ? 13.413 -5.935 -12.186 1.00 91.69 96 TYR A C 1
ATOM 747 O O . TYR A 1 96 ? 12.592 -6.034 -13.096 1.00 91.69 96 TYR A O 1
ATOM 755 N N . PHE A 1 97 ? 13.643 -4.782 -11.562 1.00 92.25 97 PHE A N 1
ATOM 756 C CA . PHE A 1 97 ? 13.001 -3.533 -11.947 1.00 92.25 97 PHE A CA 1
ATOM 757 C C . PHE A 1 97 ? 13.982 -2.371 -11.823 1.00 92.25 97 PHE A C 1
ATOM 759 O O . PHE A 1 97 ? 14.920 -2.403 -11.022 1.00 92.25 97 PHE A O 1
ATOM 766 N N . LYS A 1 98 ? 13.728 -1.315 -12.596 1.00 91.12 98 LYS A N 1
ATOM 767 C CA . LYS A 1 98 ? 14.473 -0.057 -12.553 1.00 91.12 98 LYS A CA 1
ATOM 768 C C . LYS A 1 98 ? 13.492 1.108 -12.578 1.00 91.12 98 LYS A C 1
ATOM 770 O O . LYS A 1 98 ? 12.556 1.110 -13.371 1.00 91.12 98 LYS A O 1
ATOM 775 N N . VAL A 1 99 ? 13.717 2.102 -11.722 1.00 91.31 99 VAL A N 1
ATOM 776 C CA . VAL A 1 99 ? 12.965 3.362 -11.754 1.00 91.31 99 VAL A CA 1
ATOM 777 C C . VAL A 1 99 ? 13.642 4.297 -12.751 1.00 91.31 99 VAL A C 1
ATOM 779 O O . VAL A 1 99 ? 14.843 4.547 -12.654 1.00 91.31 99 VAL A O 1
ATOM 782 N N . LEU A 1 100 ? 12.878 4.783 -13.727 1.00 88.88 100 LEU A N 1
ATOM 783 C CA . LEU A 1 100 ? 13.355 5.662 -14.793 1.00 88.88 100 LEU A CA 1
ATOM 784 C C . LEU A 1 100 ? 12.542 6.958 -14.789 1.00 88.88 100 LEU A C 1
ATOM 786 O O . LEU A 1 100 ? 11.318 6.915 -14.715 1.00 88.88 100 LEU A O 1
ATOM 790 N N . LEU A 1 101 ? 13.219 8.102 -14.904 1.00 87.00 101 LEU A N 1
ATOM 791 C CA . LEU A 1 101 ? 12.563 9.412 -15.033 1.00 87.00 101 LEU A CA 1
ATOM 792 C C . LEU A 1 101 ? 11.985 9.637 -16.437 1.00 87.00 101 LEU A C 1
ATOM 794 O O . LEU A 1 101 ? 10.973 10.310 -16.594 1.00 87.00 101 LEU A O 1
ATOM 798 N N . LYS A 1 102 ? 12.649 9.085 -17.455 1.00 86.62 102 LYS A N 1
ATOM 799 C CA . LYS A 1 102 ? 12.262 9.162 -18.866 1.00 86.62 102 LYS A CA 1
ATOM 800 C C . LYS A 1 102 ? 12.323 7.746 -19.443 1.00 86.62 102 LYS A C 1
ATOM 802 O O . LYS A 1 102 ? 13.394 7.329 -19.880 1.00 86.62 102 LYS A O 1
ATOM 807 N N . PRO A 1 103 ? 11.249 6.951 -19.310 1.00 84.94 103 PRO A N 1
ATOM 808 C CA . PRO A 1 103 ? 11.234 5.596 -19.837 1.00 84.94 103 PRO A CA 1
ATOM 809 C C . PRO A 1 103 ? 11.164 5.634 -21.365 1.00 84.94 103 PRO A C 1
ATOM 811 O O . PRO A 1 103 ? 10.366 6.380 -21.928 1.00 84.94 103 PRO A O 1
ATOM 814 N N . GLU A 1 104 ? 11.964 4.801 -22.025 1.00 82.69 104 GLU A N 1
ATOM 815 C CA . GLU A 1 104 ? 11.803 4.535 -23.454 1.00 82.69 104 GLU A CA 1
ATOM 816 C C . GLU A 1 104 ? 11.091 3.191 -23.656 1.00 82.69 104 GLU A C 1
ATOM 818 O O . GLU A 1 104 ? 11.371 2.243 -22.909 1.00 82.69 104 GLU A O 1
ATOM 823 N N . PRO A 1 105 ? 10.171 3.073 -24.631 1.00 74.69 105 PRO A N 1
ATOM 824 C CA . PRO A 1 105 ? 9.476 1.820 -24.895 1.00 74.69 105 PRO A CA 1
ATOM 825 C C . PRO A 1 105 ? 10.460 0.748 -25.384 1.00 74.69 105 PRO A C 1
ATOM 827 O O . PRO A 1 105 ? 10.852 0.712 -26.548 1.00 74.69 105 PRO A O 1
ATOM 830 N N . SER A 1 106 ? 10.862 -0.153 -24.490 1.00 75.94 106 SER A N 1
ATOM 831 C CA . SER A 1 106 ? 11.565 -1.383 -24.858 1.00 75.94 106 SER A CA 1
ATOM 832 C C . SER A 1 106 ? 10.550 -2.466 -25.210 1.00 75.94 106 SER A C 1
ATOM 834 O O . SER A 1 106 ? 9.551 -2.633 -24.513 1.00 75.94 106 SER A O 1
ATOM 836 N N . ARG A 1 107 ? 10.834 -3.261 -26.250 1.00 70.81 107 ARG A N 1
ATOM 837 C CA . ARG A 1 107 ? 9.981 -4.389 -26.675 1.00 70.81 107 ARG A CA 1
ATOM 838 C C . ARG A 1 107 ? 9.791 -5.481 -25.610 1.00 70.81 107 ARG A C 1
ATOM 840 O O . ARG A 1 107 ? 8.908 -6.311 -25.781 1.00 70.81 107 ARG A O 1
ATOM 847 N N . HIS A 1 108 ? 10.586 -5.492 -24.536 1.00 82.69 108 HIS A N 1
ATOM 848 C CA . HIS A 1 108 ? 10.594 -6.569 -23.533 1.00 82.69 108 HIS A CA 1
ATOM 849 C C . HIS A 1 108 ? 10.443 -6.066 -22.089 1.00 82.69 108 HIS A C 1
ATOM 851 O O . HIS A 1 108 ? 10.966 -6.682 -21.163 1.00 82.69 108 HIS A O 1
ATOM 857 N N . ALA A 1 109 ? 9.772 -4.931 -21.878 1.00 85.69 109 ALA A N 1
ATOM 858 C CA . ALA A 1 109 ? 9.564 -4.378 -20.542 1.00 85.69 109 ALA A CA 1
ATOM 859 C C . ALA A 1 109 ? 8.088 -4.073 -20.274 1.00 85.69 109 ALA A C 1
ATOM 861 O O . ALA A 1 109 ? 7.372 -3.584 -21.145 1.00 85.69 109 ALA A O 1
ATOM 862 N N . VAL A 1 110 ? 7.660 -4.303 -19.031 1.00 88.00 110 VAL A N 1
ATOM 863 C CA . VAL A 1 110 ? 6.396 -3.774 -18.512 1.00 88.00 110 VAL A CA 1
ATOM 864 C C . VAL A 1 110 ? 6.682 -2.402 -17.913 1.00 88.00 110 VAL A C 1
ATOM 866 O O . VAL A 1 110 ? 7.484 -2.275 -16.987 1.00 88.00 110 VAL A O 1
ATOM 869 N N . LEU A 1 111 ? 6.039 -1.369 -18.452 1.00 88.75 111 LEU A N 1
ATOM 870 C CA . LEU A 1 111 ? 6.135 -0.009 -17.930 1.00 88.75 111 LEU A CA 1
ATOM 871 C C . LEU A 1 111 ? 4.982 0.234 -16.960 1.00 88.75 111 LEU A C 1
ATOM 873 O O . LEU A 1 111 ? 3.818 0.180 -17.349 1.00 88.75 111 LEU A O 1
ATOM 877 N N . LEU A 1 112 ? 5.316 0.514 -15.702 1.00 88.56 112 LEU A N 1
ATOM 878 C CA . LEU A 1 112 ? 4.349 0.866 -14.666 1.00 88.56 112 LEU A CA 1
ATOM 879 C C . LEU A 1 112 ? 4.592 2.311 -14.213 1.00 88.56 112 LEU A C 1
ATOM 881 O O . LEU A 1 112 ? 5.748 2.688 -13.990 1.00 88.56 112 LEU A O 1
ATOM 885 N N . PRO A 1 113 ? 3.540 3.130 -14.051 1.00 86.81 113 PRO A N 1
ATOM 886 C CA . PRO A 1 113 ? 3.688 4.464 -13.489 1.00 86.81 113 PRO A CA 1
ATOM 887 C C . PRO A 1 113 ? 4.173 4.374 -12.036 1.00 86.81 113 PRO A C 1
ATOM 889 O O . PRO A 1 113 ? 3.702 3.545 -11.259 1.00 86.81 113 PRO A O 1
ATOM 892 N N . LEU A 1 114 ? 5.091 5.264 -11.644 1.00 85.62 114 LEU A N 1
ATOM 893 C CA . LEU A 1 114 ? 5.578 5.322 -10.260 1.00 85.62 114 LEU A CA 1
ATOM 894 C C . LEU A 1 114 ? 4.458 5.702 -9.276 1.00 85.62 114 LEU A C 1
ATOM 896 O O . LEU A 1 114 ? 4.423 5.213 -8.148 1.00 85.62 114 LEU A O 1
ATOM 900 N N . ASN A 1 115 ? 3.548 6.574 -9.716 1.00 82.88 115 ASN A N 1
ATOM 901 C CA . ASN A 1 115 ? 2.343 6.950 -8.993 1.00 82.88 115 ASN A CA 1
ATOM 902 C C . ASN A 1 115 ? 1.147 6.937 -9.965 1.00 82.88 115 ASN A C 1
ATOM 904 O O . ASN A 1 115 ? 0.938 7.923 -10.674 1.00 82.88 115 ASN A O 1
ATOM 908 N N . PRO A 1 116 ? 0.370 5.842 -10.029 1.00 74.75 116 PRO A N 1
ATOM 909 C CA . PRO A 1 116 ? -0.752 5.720 -10.963 1.00 74.75 116 PRO A CA 1
ATOM 910 C C . PRO A 1 116 ? -1.893 6.720 -10.713 1.00 74.75 116 PRO A C 1
ATOM 912 O O . PRO A 1 116 ? -2.755 6.867 -11.574 1.00 74.75 116 PRO A O 1
ATOM 915 N N . PHE A 1 117 ? -1.917 7.410 -9.566 1.00 74.19 117 PHE A N 1
ATOM 916 C CA . PHE A 1 117 ? -3.033 8.285 -9.174 1.00 74.19 117 PHE A CA 1
ATOM 917 C C . PHE A 1 117 ? -2.677 9.771 -9.123 1.00 74.19 117 PHE A C 1
ATOM 919 O O . PHE A 1 117 ? -3.556 10.601 -8.894 1.00 74.19 117 PHE A O 1
ATOM 926 N N . SER A 1 118 ? -1.415 10.149 -9.355 1.00 65.25 118 SER A N 1
ATOM 927 C CA . SER A 1 118 ? -1.074 11.565 -9.501 1.00 65.25 118 SER A CA 1
ATOM 928 C C . SER A 1 118 ? -1.559 12.085 -10.850 1.00 65.25 118 SER A C 1
ATOM 930 O O . SER A 1 118 ? -0.968 11.774 -11.883 1.00 65.25 118 SER A O 1
ATOM 932 N N . LYS A 1 119 ? -2.581 12.946 -10.836 1.00 58.31 119 LYS A N 1
ATOM 933 C CA . LYS A 1 119 ? -2.966 13.789 -11.977 1.00 58.31 119 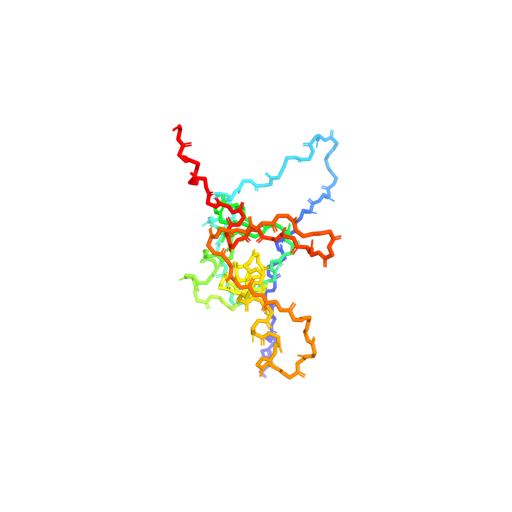LYS A CA 1
ATOM 934 C C . LYS A 1 119 ? -1.979 14.951 -12.154 1.00 58.31 119 LYS A C 1
ATOM 936 O O . LYS A 1 119 ? -2.375 16.108 -12.135 1.00 58.31 119 LYS A O 1
ATOM 941 N N . ASN A 1 120 ? -0.692 14.660 -12.312 1.00 49.34 120 ASN A N 1
ATOM 942 C CA . ASN A 1 120 ? 0.277 15.669 -12.738 1.00 49.34 120 ASN A CA 1
ATOM 943 C C . ASN A 1 120 ? 0.520 15.500 -14.236 1.00 49.34 120 ASN A C 1
ATOM 945 O O . ASN A 1 120 ? 1.597 15.096 -14.665 1.00 49.34 120 ASN A O 1
ATOM 949 N N . SER A 1 121 ? -0.513 15.772 -15.031 1.00 41.31 121 SER A N 1
ATOM 950 C CA . SER A 1 121 ? -0.320 16.064 -16.447 1.00 41.31 121 SER A CA 1
ATOM 951 C C . SER A 1 121 ? 0.066 17.542 -16.542 1.00 41.31 121 SER A C 1
ATOM 953 O O . SER A 1 121 ? -0.717 18.378 -16.082 1.00 41.31 121 SER A O 1
ATOM 955 N N . PRO A 1 122 ? 1.238 17.912 -17.089 1.00 43.44 122 PRO A N 1
ATOM 956 C CA . PRO A 1 122 ? 1.367 19.255 -17.633 1.00 43.44 122 PRO A CA 1
ATOM 957 C C . PRO A 1 122 ? 0.275 19.409 -18.702 1.00 43.44 122 PRO A C 1
ATOM 959 O O . PRO A 1 122 ? 0.079 18.504 -19.516 1.00 43.44 122 PRO A O 1
ATOM 962 N N . LYS A 1 123 ? -0.494 20.496 -18.611 1.00 39.03 123 LYS A N 1
ATOM 963 C CA . LYS A 1 123 ? -1.372 20.930 -19.701 1.00 39.03 123 LYS A CA 1
ATOM 964 C C . LYS A 1 123 ? -0.538 21.282 -20.926 1.00 39.03 123 LYS A C 1
ATOM 966 O O . LYS A 1 123 ? 0.572 21.824 -20.722 1.00 39.03 123 LYS A O 1
#